Protein AF-A0A4V3RYM3-F1 (afdb_monomer_lite)

Secondary structure (DSSP, 8-state):
---PPPHHHHHHHHHHHHHHTT-EEETTEEEEEEE---GGG-SHHHHHHHEE--TTT-EE-TTSSS--SEE--HHHHHHH-S-SS-SEEEETTTTEEEEE-SSBEEEE-SS-----------

Structure (mmCIF, N/CA/C/O backbone):
data_AF-A0A4V3RYM3-F1
#
_entry.id   AF-A0A4V3RYM3-F1
#
loop_
_atom_site.group_PDB
_atom_site.id
_atom_site.type_symbol
_atom_site.label_atom_id
_atom_site.label_alt_id
_atom_site.label_comp_id
_atom_site.label_asym_id
_atom_site.label_entity_id
_atom_site.label_seq_id
_atom_site.pdbx_PDB_ins_code
_atom_site.Cartn_x
_atom_site.Cartn_y
_atom_site.Cartn_z
_atom_site.occupancy
_atom_site.B_iso_or_equiv
_atom_site.auth_seq_id
_atom_site.auth_comp_id
_atom_site.auth_asym_id
_atom_site.auth_atom_id
_atom_site.pdbx_PDB_model_num
ATOM 1 N N . MET A 1 1 ? -1.074 -32.401 29.506 1.00 42.31 1 MET A N 1
ATOM 2 C CA . MET A 1 1 ? -0.302 -32.459 28.247 1.00 42.31 1 MET A CA 1
ATOM 3 C C . MET A 1 1 ? -0.745 -31.264 27.422 1.00 42.31 1 MET A C 1
ATOM 5 O O . MET A 1 1 ? -1.947 -31.104 27.280 1.00 42.31 1 MET A O 1
ATOM 9 N N . LYS A 1 2 ? 0.157 -30.361 27.016 1.00 50.16 2 LYS A N 1
ATOM 10 C CA . LYS 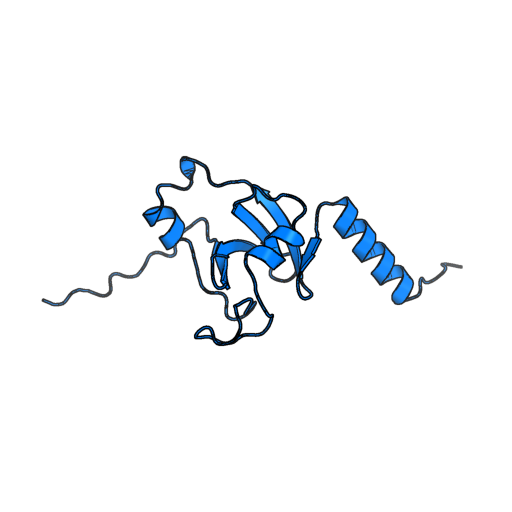A 1 2 ? -0.218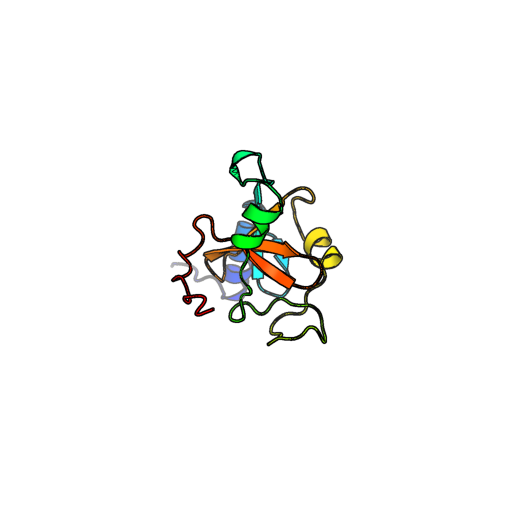 -29.252 26.124 1.00 50.16 2 LYS A CA 1
ATOM 11 C C . LYS A 1 2 ? -0.173 -29.802 24.702 1.00 50.16 2 LYS A C 1
ATOM 13 O O . LYS A 1 2 ? 0.894 -30.224 24.270 1.00 50.16 2 LYS A O 1
ATOM 18 N N . GLU A 1 3 ? -1.320 -29.876 24.041 1.00 58.84 3 GLU A N 1
ATOM 19 C CA . GLU A 1 3 ? -1.403 -30.212 22.620 1.00 58.84 3 GLU A CA 1
ATOM 20 C C . GLU A 1 3 ? -0.661 -29.128 21.832 1.00 58.84 3 GLU A C 1
ATOM 22 O O . GLU A 1 3 ? -1.051 -27.962 21.837 1.00 58.84 3 GLU A O 1
ATOM 27 N N . THR A 1 4 ? 0.466 -29.490 21.226 1.00 66.31 4 THR A N 1
ATOM 28 C CA . THR A 1 4 ? 1.170 -28.634 20.270 1.00 66.31 4 THR A CA 1
ATOM 29 C C . THR A 1 4 ? 0.414 -28.671 18.950 1.00 66.31 4 THR A C 1
ATOM 31 O O . THR A 1 4 ? 0.251 -29.743 18.364 1.00 66.31 4 THR A O 1
ATOM 34 N N . LEU A 1 5 ? -0.061 -27.509 18.502 1.00 70.75 5 LEU A N 1
ATOM 35 C CA . LEU A 1 5 ? -0.654 -27.339 17.180 1.00 70.75 5 LEU A CA 1
ATOM 36 C C . LEU A 1 5 ? 0.402 -27.613 16.105 1.00 70.75 5 LEU A C 1
ATOM 38 O O . LEU A 1 5 ? 1.587 -27.341 16.286 1.00 70.75 5 LEU A O 1
ATOM 42 N N . THR A 1 6 ? -0.032 -28.167 14.979 1.00 83.81 6 THR A N 1
ATOM 43 C CA . THR A 1 6 ? 0.834 -28.305 13.803 1.00 83.81 6 THR A CA 1
ATOM 44 C C . THR A 1 6 ? 1.016 -26.946 13.118 1.00 83.81 6 THR A C 1
ATOM 46 O O . THR A 1 6 ? 0.085 -26.139 13.103 1.00 83.81 6 THR A O 1
ATOM 49 N N . GLU A 1 7 ? 2.165 -26.704 12.477 1.00 84.00 7 GLU A N 1
ATOM 50 C CA . GLU A 1 7 ? 2.464 -25.440 11.764 1.00 84.00 7 GLU A CA 1
ATOM 51 C C . GLU A 1 7 ? 1.369 -25.053 10.749 1.00 84.00 7 GLU A C 1
ATOM 53 O O . GLU A 1 7 ? 1.085 -23.878 10.514 1.00 84.00 7 GLU A O 1
ATOM 58 N N . THR A 1 8 ? 0.697 -26.049 10.162 1.00 87.12 8 THR A N 1
ATOM 59 C CA . THR A 1 8 ? -0.424 -25.827 9.236 1.00 87.12 8 THR A CA 1
ATOM 60 C C . THR A 1 8 ? -1.657 -25.271 9.949 1.00 87.12 8 THR A C 1
ATOM 62 O O . THR A 1 8 ? -2.313 -24.367 9.430 1.00 87.12 8 THR A O 1
ATOM 65 N N . GLN A 1 9 ? -1.975 -25.779 11.143 1.00 90.69 9 GLN A N 1
ATOM 66 C CA . GLN A 1 9 ? -3.097 -25.282 11.941 1.00 90.69 9 GLN A CA 1
ATOM 67 C C . GLN A 1 9 ? -2.826 -23.865 12.446 1.00 90.69 9 GLN A C 1
ATOM 69 O O . GLN A 1 9 ? -3.713 -23.020 12.372 1.00 90.69 9 GLN A O 1
ATOM 74 N N . GLU A 1 10 ? -1.601 -23.578 12.889 1.00 91.50 10 GLU A N 1
ATOM 75 C CA . GLU A 1 10 ? -1.207 -22.231 13.317 1.00 91.50 10 GLU A CA 1
ATOM 76 C C . GLU A 1 10 ? -1.291 -21.226 12.165 1.00 91.50 10 GLU A C 1
ATOM 78 O O . GLU A 1 10 ? -1.845 -20.138 12.334 1.00 91.50 10 GLU A O 1
ATOM 83 N N . LYS A 1 11 ? -0.832 -21.610 10.964 1.00 89.25 11 LYS A N 1
ATOM 84 C CA . LYS A 1 11 ? -0.971 -20.778 9.766 1.00 89.25 11 LYS A CA 1
ATOM 85 C C . LYS A 1 11 ? -2.440 -20.501 9.450 1.00 89.25 11 LYS A C 1
ATOM 87 O O . LYS A 1 11 ? -2.805 -19.349 9.264 1.00 89.25 11 LYS A O 1
ATOM 92 N N . LEU A 1 12 ? -3.299 -21.521 9.437 1.00 92.31 12 LEU A N 1
ATOM 93 C CA . LEU A 1 12 ? -4.732 -21.336 9.172 1.00 92.31 12 LEU A CA 1
ATOM 94 C C . LEU A 1 12 ? -5.408 -20.433 10.209 1.00 92.31 12 LEU A C 1
ATOM 96 O O . LEU A 1 12 ? -6.197 -19.566 9.835 1.00 92.31 12 LEU A O 1
ATOM 100 N N . LEU A 1 13 ? -5.084 -20.605 11.493 1.00 94.81 13 LEU A N 1
ATOM 101 C CA . LEU A 1 13 ? -5.591 -19.752 12.567 1.00 94.81 13 LEU A CA 1
ATOM 102 C C . LEU A 1 13 ? -5.145 -18.299 12.384 1.00 94.81 13 LEU A C 1
ATOM 104 O O . LEU A 1 13 ? -5.970 -17.396 12.511 1.00 94.81 13 LEU A O 1
ATOM 108 N N . ARG A 1 14 ? -3.877 -18.069 12.024 1.00 93.38 14 ARG A N 1
ATOM 109 C CA . ARG A 1 14 ? -3.355 -16.730 11.722 1.00 93.38 14 ARG A CA 1
ATOM 110 C C . ARG A 1 14 ? -4.084 -16.096 10.541 1.00 93.38 14 ARG A C 1
ATOM 112 O O . ARG A 1 14 ? -4.546 -14.968 10.658 1.00 93.38 14 ARG A O 1
ATOM 119 N N . GLU A 1 15 ? -4.226 -16.813 9.431 1.00 93.69 15 GLU A N 1
ATOM 120 C CA . GLU A 1 15 ? -4.920 -16.313 8.237 1.00 93.69 15 GLU A CA 1
ATOM 121 C C . GLU A 1 15 ? -6.398 -15.998 8.521 1.00 93.69 15 GLU A C 1
ATOM 123 O O . GLU A 1 15 ? -6.922 -14.986 8.054 1.00 93.69 15 GLU A O 1
ATOM 128 N N . ASN A 1 16 ? -7.077 -16.835 9.314 1.00 95.06 16 ASN A N 1
ATOM 129 C CA . ASN A 1 16 ? -8.446 -16.574 9.763 1.00 95.06 16 ASN A CA 1
ATOM 130 C C . ASN A 1 16 ? -8.518 -15.312 10.627 1.00 95.06 16 ASN A C 1
ATOM 132 O O . ASN A 1 16 ? -9.322 -14.429 10.342 1.00 95.06 16 ASN A O 1
ATOM 136 N N . PHE A 1 17 ? -7.640 -15.199 11.625 1.00 96.44 17 PHE A N 1
ATOM 137 C CA . PHE A 1 17 ? -7.579 -14.033 12.500 1.00 96.44 17 PHE A CA 1
ATOM 138 C C . PHE A 1 17 ? -7.336 -12.742 11.708 1.00 96.44 17 PHE A C 1
ATOM 140 O O . PHE A 1 17 ? -7.994 -11.732 11.948 1.00 96.44 17 PHE A O 1
ATOM 147 N N . LEU A 1 18 ? -6.424 -12.759 10.733 1.00 96.81 18 LEU A N 1
ATOM 148 C CA . LEU A 1 18 ? -6.141 -11.595 9.892 1.00 96.81 18 LEU A CA 1
ATOM 149 C C . LEU A 1 18 ? -7.374 -11.177 9.081 1.00 96.81 18 LEU A C 1
ATOM 151 O O . LEU A 1 18 ? -7.736 -9.998 9.098 1.00 96.81 18 LEU A O 1
ATOM 155 N N . ARG A 1 19 ? -8.075 -12.133 8.459 1.00 94.50 19 ARG A N 1
ATOM 156 C CA . ARG A 1 19 ? -9.330 -11.855 7.741 1.00 94.50 19 ARG A CA 1
ATOM 157 C C . ARG A 1 19 ? -10.408 -11.261 8.645 1.00 94.50 19 ARG A C 1
ATOM 159 O O . ARG A 1 19 ? -11.022 -10.265 8.275 1.00 94.50 19 ARG A O 1
ATOM 166 N N . GLU A 1 20 ? -10.605 -11.820 9.838 1.00 96.06 20 GLU A N 1
ATOM 167 C CA . GLU A 1 20 ? -11.570 -11.306 10.825 1.00 96.06 20 GLU A CA 1
ATOM 168 C C . GLU A 1 20 ? -11.237 -9.879 11.286 1.00 96.06 20 GLU A C 1
ATOM 170 O O . GLU A 1 20 ? -12.130 -9.099 11.604 1.00 96.06 20 GLU A O 1
ATOM 175 N N . ASN A 1 21 ? -9.956 -9.503 11.258 1.00 95.88 21 ASN A N 1
ATOM 176 C CA . ASN A 1 21 ? -9.486 -8.158 11.592 1.00 95.88 21 ASN A CA 1
ATOM 177 C C . ASN A 1 21 ? -9.457 -7.189 10.394 1.00 95.88 21 ASN A C 1
ATOM 179 O O . ASN A 1 21 ? -8.927 -6.075 10.516 1.00 95.88 21 ASN A O 1
ATOM 183 N N . GLY A 1 22 ? -10.039 -7.586 9.259 1.00 96.00 22 GLY A N 1
ATOM 184 C CA . GLY A 1 22 ? -10.205 -6.758 8.065 1.00 96.00 22 GLY A CA 1
ATOM 185 C C . GLY A 1 22 ? -9.003 -6.739 7.122 1.00 96.00 22 GLY A C 1
ATOM 186 O O . GLY A 1 22 ? -8.980 -5.906 6.215 1.00 96.00 22 GLY A O 1
ATOM 187 N N . TYR A 1 23 ? -8.019 -7.622 7.321 1.00 98.00 23 TYR A N 1
ATOM 188 C CA . TYR A 1 23 ? -6.919 -7.781 6.374 1.00 98.00 23 TYR A CA 1
ATOM 189 C C . TYR A 1 23 ? -7.340 -8.634 5.175 1.00 98.00 23 TYR A C 1
ATOM 191 O O . TYR A 1 23 ? -8.086 -9.606 5.311 1.00 98.00 23 TYR A O 1
ATOM 199 N N . PHE A 1 24 ? -6.790 -8.317 4.011 1.00 97.75 24 PHE A N 1
ATOM 200 C CA . PHE A 1 24 ? -6.868 -9.136 2.810 1.00 97.75 24 PHE A CA 1
ATOM 201 C C . PHE A 1 24 ? -5.468 -9.484 2.310 1.00 97.75 24 PHE A C 1
ATOM 203 O O . PHE A 1 24 ? -4.519 -8.723 2.494 1.00 97.75 24 PHE A O 1
ATOM 210 N N . LEU A 1 25 ? -5.348 -10.652 1.681 1.00 96.81 25 LEU A N 1
ATOM 211 C CA . LEU A 1 25 ? -4.099 -11.122 1.097 1.00 96.81 25 LEU A CA 1
ATOM 212 C C . LEU A 1 25 ? -4.019 -10.668 -0.362 1.00 96.81 25 LEU A C 1
ATOM 214 O O . LEU A 1 25 ? -4.902 -10.982 -1.160 1.00 96.81 25 LEU A O 1
ATOM 218 N N . TYR A 1 26 ? -2.938 -9.987 -0.722 1.00 97.50 26 TYR A N 1
ATOM 219 C CA . TYR A 1 26 ? -2.625 -9.635 -2.099 1.00 97.50 26 TYR A CA 1
ATOM 220 C C . TYR A 1 26 ? -1.150 -9.926 -2.371 1.00 97.50 26 TYR A C 1
ATOM 222 O O . TYR A 1 26 ? -0.270 -9.404 -1.694 1.00 97.50 26 TYR A O 1
ATOM 230 N N . GLN A 1 27 ? -0.882 -10.812 -3.333 1.00 95.19 27 GLN A N 1
ATOM 231 C CA . GLN A 1 27 ? 0.469 -11.198 -3.768 1.00 95.19 27 GLN A CA 1
ATOM 232 C C . GLN A 1 27 ? 1.436 -11.615 -2.648 1.00 95.19 27 GLN A C 1
ATOM 234 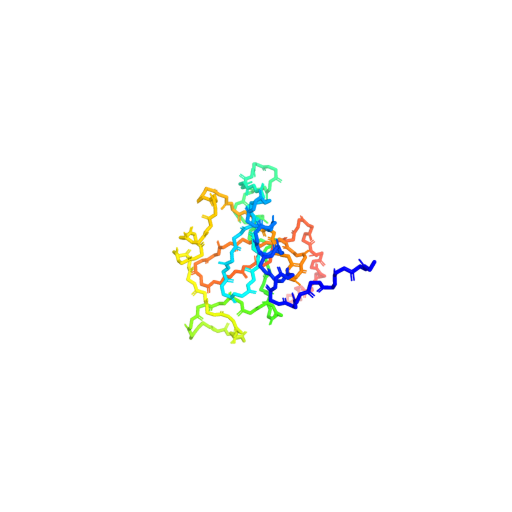O O . GLN A 1 27 ? 2.645 -11.429 -2.766 1.00 95.19 27 GLN A O 1
ATOM 239 N N . GLY A 1 28 ? 0.911 -12.210 -1.574 1.00 94.31 28 GLY A N 1
ATOM 240 C CA . GLY A 1 28 ? 1.707 -12.674 -0.433 1.00 94.31 28 GLY A CA 1
ATOM 241 C C . GLY A 1 28 ? 1.841 -11.672 0.716 1.00 94.31 28 GLY A C 1
ATOM 242 O O . GLY A 1 28 ? 2.457 -12.024 1.717 1.00 94.31 28 GLY A O 1
ATOM 243 N N . CYS A 1 29 ? 1.243 -10.481 0.608 1.00 96.50 29 CYS A N 1
ATOM 244 C CA . CYS A 1 29 ? 1.216 -9.472 1.669 1.00 96.50 29 CYS A CA 1
ATOM 245 C C . CYS A 1 29 ? -0.209 -9.226 2.180 1.00 96.50 29 CYS A C 1
ATOM 247 O O . CYS A 1 29 ? -1.178 -9.293 1.420 1.00 96.50 29 CYS A O 1
ATOM 249 N N . HIS A 1 30 ? -0.329 -8.933 3.471 1.00 98.00 30 HIS A N 1
ATOM 250 C CA . HIS A 1 30 ? -1.575 -8.627 4.153 1.00 98.00 30 HIS A CA 1
ATOM 251 C C . HIS A 1 30 ? -1.774 -7.121 4.242 1.00 98.00 30 HIS A C 1
ATOM 253 O O . HIS A 1 30 ? -1.054 -6.418 4.953 1.00 98.00 30 HIS A O 1
ATOM 259 N N . PHE A 1 31 ? -2.820 -6.644 3.579 1.00 98.31 31 PHE A N 1
ATOM 260 C CA . PHE A 1 31 ? -3.204 -5.242 3.586 1.00 98.31 31 PHE A CA 1
ATOM 261 C C . PHE A 1 31 ? -4.494 -5.034 4.358 1.00 98.31 31 PHE A C 1
ATOM 263 O O . PHE A 1 31 ? -5.384 -5.880 4.330 1.00 98.31 31 PHE A O 1
ATOM 270 N N . LYS A 1 32 ? -4.617 -3.888 5.020 1.00 98.19 32 LYS A N 1
ATOM 271 C CA . LYS A 1 32 ? -5.848 -3.453 5.677 1.00 98.19 32 LYS A CA 1
ATOM 272 C C . LYS A 1 32 ? -6.204 -2.039 5.219 1.00 98.19 32 LYS A C 1
ATOM 274 O O . LYS A 1 32 ? -5.340 -1.165 5.315 1.00 98.19 32 LYS A O 1
ATOM 279 N N . PRO A 1 33 ? -7.436 -1.784 4.743 1.00 98.06 33 PRO A N 1
ATOM 280 C CA . PRO A 1 33 ? -7.869 -0.426 4.442 1.00 98.06 33 PRO A CA 1
ATOM 281 C C . PRO A 1 33 ? -7.868 0.415 5.720 1.00 98.06 33 PRO A C 1
ATOM 283 O O . PRO A 1 33 ? -8.318 -0.035 6.777 1.00 98.06 33 PRO A O 1
ATOM 286 N N . VAL A 1 34 ? -7.334 1.630 5.625 1.00 96.75 34 VAL A N 1
ATOM 287 C CA . VAL A 1 34 ? -7.206 2.548 6.762 1.00 96.75 34 VAL A CA 1
ATOM 288 C C . VAL A 1 34 ? -8.223 3.672 6.644 1.00 96.75 34 VAL A C 1
ATOM 290 O O . VAL A 1 34 ? -9.000 3.893 7.571 1.00 96.75 34 VAL A O 1
ATOM 293 N N . ARG A 1 35 ? -8.197 4.407 5.526 1.00 96.12 35 ARG A N 1
ATOM 294 C CA . ARG A 1 35 ? -9.041 5.589 5.300 1.00 96.12 35 ARG A CA 1
ATOM 295 C C . ARG A 1 35 ? -8.978 6.083 3.855 1.00 96.12 35 ARG A C 1
ATOM 297 O O . ARG A 1 35 ? -8.085 5.715 3.094 1.00 96.12 35 ARG A O 1
ATOM 304 N N . GLN A 1 36 ? -9.886 6.998 3.535 1.00 97.12 36 GLN A N 1
ATOM 305 C CA . GLN A 1 36 ? -9.799 7.870 2.366 1.00 97.12 36 GLN A CA 1
ATOM 306 C C . GLN A 1 36 ? -8.907 9.085 2.639 1.00 97.12 36 GLN A C 1
ATOM 308 O O . GLN A 1 36 ? -8.651 9.466 3.794 1.00 97.12 36 GLN A O 1
ATOM 313 N N . PHE A 1 37 ? -8.462 9.734 1.570 1.00 94.81 37 PHE A N 1
ATOM 314 C CA . PHE A 1 37 ? -7.878 11.056 1.654 1.00 94.81 37 PHE A CA 1
ATOM 315 C C . PHE A 1 37 ? -8.918 12.082 2.103 1.00 94.81 37 PHE A C 1
ATOM 317 O O . PHE A 1 37 ? -10.049 12.128 1.632 1.00 94.81 37 PHE A O 1
ATOM 324 N N . THR A 1 38 ? -8.486 12.977 2.978 1.00 93.12 38 THR A N 1
ATOM 325 C CA . THR A 1 38 ? -9.284 14.084 3.501 1.00 93.12 38 THR A CA 1
ATOM 326 C C . THR A 1 38 ? -8.687 15.418 3.065 1.00 93.12 38 THR A C 1
ATOM 328 O O . THR A 1 38 ? -7.568 15.480 2.551 1.00 93.12 38 THR A O 1
ATOM 331 N N . GLU A 1 39 ? -9.392 16.519 3.323 1.00 90.00 39 GLU A N 1
ATOM 332 C CA . GLU A 1 39 ? -8.870 17.873 3.081 1.00 90.00 39 GLU A CA 1
ATOM 333 C C . GLU A 1 39 ? -7.573 18.157 3.863 1.00 90.00 39 GLU A C 1
ATOM 335 O O . GLU A 1 39 ? -6.723 18.920 3.409 1.00 90.00 39 GLU A O 1
ATOM 340 N N . LYS A 1 40 ? -7.369 17.491 5.010 1.00 88.50 40 LYS A N 1
ATOM 341 C CA . LYS A 1 40 ? -6.153 17.623 5.832 1.00 88.50 40 LYS A CA 1
ATOM 342 C C . LYS A 1 40 ? -4.913 17.013 5.174 1.00 88.50 40 LYS A C 1
ATOM 344 O O . LYS A 1 40 ? -3.791 17.367 5.535 1.00 88.50 40 LYS A O 1
ATOM 349 N N . ASP A 1 41 ? -5.101 16.103 4.222 1.00 89.06 41 ASP A N 1
ATOM 350 C CA . ASP A 1 41 ? -4.005 15.508 3.453 1.00 89.06 41 ASP A CA 1
ATOM 351 C C . ASP A 1 41 ? -3.497 16.438 2.345 1.00 89.06 41 ASP A C 1
ATOM 353 O O . ASP A 1 41 ? -2.457 16.164 1.743 1.00 89.06 41 ASP A O 1
ATOM 357 N N . GLY A 1 42 ? -4.199 17.553 2.118 1.00 89.94 42 GLY A N 1
ATOM 358 C CA . GLY A 1 42 ? -3.826 18.576 1.160 1.00 89.94 42 GLY A CA 1
ATOM 359 C C . GLY A 1 42 ? -4.435 18.384 -0.222 1.00 89.94 42 GLY A C 1
ATOM 360 O O . GLY A 1 42 ? -5.264 17.502 -0.465 1.00 89.94 42 GLY A O 1
ATOM 361 N N . ASP A 1 43 ? -4.009 19.230 -1.152 1.00 91.75 43 ASP A N 1
ATOM 362 C CA . ASP A 1 43 ? -4.356 19.075 -2.562 1.00 91.75 43 ASP A CA 1
ATOM 363 C C . ASP A 1 43 ? -3.614 17.887 -3.211 1.00 91.75 43 ASP A C 1
ATOM 365 O O . ASP A 1 43 ? -2.782 17.206 -2.603 1.00 91.75 43 ASP A O 1
ATOM 369 N N . PHE A 1 44 ? -3.910 17.627 -4.484 1.00 89.06 44 PHE A N 1
ATOM 370 C CA . PHE A 1 44 ? -3.272 16.555 -5.250 1.00 89.06 44 PHE A CA 1
ATOM 371 C C . PHE A 1 44 ? -1.731 16.655 -5.273 1.00 89.06 44 PHE A C 1
ATOM 373 O O . PHE A 1 44 ? -1.033 15.644 -5.148 1.00 89.06 44 PHE A O 1
ATOM 380 N N . PHE A 1 45 ? -1.169 17.864 -5.373 1.00 89.00 45 PHE A N 1
ATOM 381 C CA . PHE A 1 45 ? 0.283 18.069 -5.389 1.00 89.00 45 PHE A CA 1
ATOM 382 C C . PHE A 1 45 ? 0.918 17.810 -4.021 1.00 89.00 45 PHE A C 1
ATOM 384 O O . PHE A 1 45 ? 2.044 17.321 -3.936 1.00 89.00 45 PHE A O 1
ATOM 391 N N . GLN A 1 46 ? 0.221 18.136 -2.938 1.00 90.44 46 GLN A N 1
ATOM 392 C CA . GLN A 1 46 ? 0.680 17.860 -1.581 1.00 90.44 46 GLN A CA 1
ATOM 393 C C . GLN A 1 46 ? 0.647 16.358 -1.278 1.00 90.44 46 GLN A C 1
ATOM 395 O O . GLN A 1 46 ? 1.627 15.834 -0.744 1.00 90.44 46 GLN A O 1
ATOM 400 N N . LYS A 1 47 ? -0.407 15.652 -1.707 1.00 91.31 47 LYS A N 1
ATOM 401 C CA . LYS A 1 47 ? -0.521 14.189 -1.585 1.00 91.31 47 LYS A CA 1
ATOM 402 C C . LYS A 1 47 ? 0.586 13.469 -2.350 1.00 91.31 47 LYS A C 1
ATOM 404 O O . LYS A 1 47 ? 1.323 12.682 -1.768 1.00 91.31 47 LYS A O 1
ATOM 409 N N . THR A 1 48 ? 0.786 13.805 -3.622 1.00 90.56 48 THR A N 1
ATOM 410 C CA . THR A 1 48 ? 1.833 13.186 -4.460 1.00 90.56 48 THR A CA 1
ATOM 411 C C . THR A 1 48 ? 3.252 13.412 -3.932 1.00 90.56 48 THR A C 1
ATOM 413 O O . THR A 1 48 ? 4.120 12.566 -4.119 1.00 90.56 48 THR A O 1
ATOM 416 N N . ARG A 1 49 ? 3.520 14.507 -3.205 1.00 91.44 49 ARG A N 1
ATOM 417 C CA . ARG A 1 49 ? 4.832 14.740 -2.562 1.00 91.44 49 ARG A CA 1
ATOM 418 C C . ARG A 1 49 ? 5.133 13.793 -1.398 1.00 91.44 49 ARG A C 1
ATOM 420 O O . ARG A 1 49 ? 6.316 13.616 -1.076 1.00 91.44 49 ARG A O 1
ATOM 427 N N . ARG A 1 50 ? 4.090 13.233 -0.782 1.00 92.44 50 ARG A N 1
ATOM 428 C CA . ARG A 1 50 ? 4.159 12.236 0.296 1.00 92.44 50 ARG A CA 1
ATOM 429 C C . ARG A 1 50 ? 4.337 10.812 -0.226 1.00 92.44 50 ARG A C 1
ATOM 431 O O . ARG A 1 50 ? 4.711 9.945 0.554 1.00 92.44 50 ARG A O 1
ATOM 438 N N . LEU A 1 51 ? 4.119 10.593 -1.523 1.00 94.06 51 LEU A N 1
ATOM 439 C CA . LEU A 1 51 ? 4.310 9.294 -2.152 1.00 94.06 51 LEU A CA 1
ATOM 440 C C . LEU A 1 51 ? 5.797 9.009 -2.390 1.00 94.06 51 LEU A C 1
ATOM 442 O O . LEU A 1 51 ? 6.587 9.887 -2.779 1.00 94.06 51 LEU A O 1
ATOM 446 N N . ARG A 1 52 ? 6.181 7.763 -2.123 1.00 92.81 52 ARG A N 1
ATOM 447 C CA . ARG A 1 52 ? 7.522 7.223 -2.334 1.00 92.81 52 ARG A CA 1
ATOM 448 C C . ARG A 1 52 ? 7.417 5.860 -3.002 1.00 92.81 52 ARG A C 1
ATOM 450 O O . ARG A 1 52 ? 6.567 5.048 -2.651 1.00 92.81 52 ARG A O 1
ATOM 457 N N . ARG A 1 53 ? 8.307 5.605 -3.958 1.00 90.56 53 ARG A N 1
ATOM 458 C CA . ARG A 1 53 ? 8.512 4.249 -4.458 1.00 90.56 53 ARG A CA 1
ATOM 459 C C . ARG A 1 53 ? 9.145 3.418 -3.348 1.00 90.56 53 ARG A C 1
ATOM 461 O O . ARG A 1 53 ? 10.092 3.876 -2.711 1.00 90.56 53 ARG A O 1
ATOM 468 N N . ASP A 1 54 ? 8.643 2.205 -3.168 1.00 91.06 54 ASP A N 1
ATOM 469 C CA . ASP A 1 54 ? 9.194 1.239 -2.227 1.00 91.06 54 ASP A CA 1
ATOM 470 C C . ASP A 1 54 ? 9.764 0.038 -2.994 1.00 91.06 54 ASP A C 1
ATOM 472 O O . ASP A 1 54 ? 9.036 -0.878 -3.374 1.00 91.06 54 ASP A O 1
ATOM 476 N N . ASP A 1 55 ? 11.078 0.045 -3.233 1.00 88.75 55 ASP A N 1
ATOM 477 C CA . ASP A 1 55 ? 11.792 -1.068 -3.879 1.00 88.75 55 ASP A CA 1
ATOM 478 C C . ASP A 1 55 ? 11.951 -2.290 -2.949 1.00 88.75 55 ASP A C 1
ATOM 480 O O . ASP A 1 55 ? 12.308 -3.388 -3.397 1.00 88.75 55 ASP A O 1
ATOM 484 N N . GLU A 1 56 ? 11.740 -2.119 -1.639 1.00 89.50 56 GLU A N 1
ATOM 485 C CA . GLU A 1 56 ? 11.762 -3.226 -0.690 1.00 89.50 56 GLU A CA 1
ATOM 486 C C . GLU A 1 56 ? 10.504 -4.069 -0.852 1.00 89.50 56 GLU A C 1
ATOM 488 O O . GLU A 1 56 ? 10.623 -5.286 -1.014 1.00 89.50 56 GLU A O 1
ATOM 493 N N . LEU A 1 57 ? 9.342 -3.418 -0.908 1.00 92.31 57 LEU A N 1
ATOM 494 C CA . LEU A 1 57 ? 8.093 -4.081 -1.248 1.00 92.31 57 LEU A CA 1
ATOM 495 C C . LEU A 1 57 ? 8.065 -4.483 -2.728 1.00 92.31 57 LEU A C 1
ATOM 497 O O . LEU A 1 57 ? 7.729 -5.614 -3.043 1.00 92.31 57 LEU A O 1
ATOM 501 N N . GLY A 1 58 ? 8.432 -3.592 -3.650 1.00 91.31 58 GLY A N 1
ATOM 502 C CA . GLY A 1 58 ? 8.537 -3.891 -5.081 1.00 91.31 58 GLY A CA 1
ATOM 503 C C . GLY A 1 58 ? 7.230 -4.376 -5.730 1.00 91.31 58 GLY A C 1
ATOM 504 O O . GLY A 1 58 ? 7.278 -5.218 -6.630 1.00 91.31 58 GLY A O 1
ATOM 505 N N . MET A 1 59 ? 6.071 -3.893 -5.258 1.00 93.56 59 MET A N 1
ATOM 506 C CA . MET A 1 59 ? 4.749 -4.157 -5.848 1.00 93.56 59 MET A CA 1
ATOM 507 C C . MET A 1 59 ? 4.499 -3.204 -7.021 1.00 93.56 59 MET A C 1
ATOM 509 O O . MET A 1 59 ? 4.008 -2.092 -6.828 1.00 93.56 59 MET A O 1
ATOM 513 N N . MET A 1 60 ? 4.826 -3.639 -8.235 1.00 94.19 60 MET A N 1
ATOM 514 C CA . MET A 1 60 ? 4.675 -2.837 -9.457 1.00 94.19 60 MET A CA 1
ATOM 515 C C . MET A 1 60 ? 4.218 -3.689 -10.642 1.00 94.19 60 MET A C 1
ATOM 517 O O . MET A 1 60 ? 4.312 -4.918 -10.606 1.00 94.19 60 MET A O 1
ATOM 521 N N . GLU A 1 61 ? 3.629 -3.049 -11.647 1.00 92.06 61 GLU A N 1
ATOM 522 C CA . GLU A 1 61 ? 3.175 -3.690 -12.880 1.00 92.06 61 GLU A CA 1
ATOM 523 C C . GLU A 1 61 ? 4.360 -4.343 -13.609 1.00 92.06 61 GLU A C 1
ATOM 525 O O . GLU A 1 61 ? 5.515 -3.942 -13.440 1.00 92.06 61 GLU A O 1
ATOM 530 N N . ALA A 1 62 ? 4.091 -5.400 -14.380 1.00 80.62 62 ALA A N 1
ATOM 531 C CA . ALA A 1 62 ? 5.119 -6.021 -15.211 1.00 80.62 62 ALA A CA 1
ATOM 532 C C . ALA A 1 62 ? 5.654 -5.006 -16.234 1.00 80.62 62 ALA A C 1
ATOM 534 O O . ALA A 1 62 ? 4.897 -4.194 -16.756 1.00 80.62 62 ALA A O 1
ATOM 535 N N . ASP A 1 63 ? 6.964 -5.036 -16.483 1.00 77.62 63 ASP A N 1
ATOM 536 C CA . ASP A 1 63 ? 7.665 -4.128 -17.404 1.00 77.62 63 ASP A CA 1
ATOM 537 C C . ASP A 1 63 ? 7.633 -2.631 -17.020 1.00 77.62 63 ASP A C 1
ATOM 539 O O . ASP A 1 63 ? 8.089 -1.778 -17.785 1.00 77.62 63 ASP A O 1
ATOM 543 N N . TYR A 1 64 ? 7.161 -2.296 -15.814 1.00 74.12 64 TYR A N 1
ATOM 544 C CA . TYR A 1 64 ? 7.290 -0.955 -15.249 1.00 74.12 64 TYR A CA 1
ATOM 545 C C . TYR A 1 64 ? 8.721 -0.730 -14.738 1.00 74.12 64 TYR A C 1
ATOM 547 O O . TYR A 1 64 ? 9.303 -1.599 -14.089 1.00 74.12 64 TYR A O 1
ATOM 555 N N . ASP A 1 65 ? 9.305 0.434 -15.042 1.00 67.56 65 ASP A N 1
ATOM 556 C CA . ASP A 1 65 ? 10.692 0.778 -14.700 1.00 67.56 65 ASP A CA 1
ATOM 557 C C . ASP A 1 65 ? 10.946 0.646 -13.185 1.00 67.56 65 ASP A C 1
ATOM 559 O O . ASP A 1 65 ? 10.516 1.501 -12.406 1.00 67.56 65 ASP A O 1
ATOM 563 N N . GLY A 1 66 ? 11.625 -0.425 -12.754 1.00 68.19 66 GLY A N 1
ATOM 564 C CA . GLY A 1 66 ? 11.898 -0.704 -11.342 1.00 68.19 66 GLY A CA 1
ATOM 565 C C . GLY A 1 66 ? 12.283 -2.157 -11.032 1.00 68.19 66 GLY A C 1
ATOM 566 O O . GLY A 1 66 ? 12.432 -3.000 -11.916 1.00 68.19 66 GLY A O 1
ATOM 567 N N . LYS A 1 67 ? 12.488 -2.455 -9.741 1.00 79.38 67 LYS A N 1
ATOM 568 C CA . LYS A 1 67 ? 12.764 -3.815 -9.245 1.00 79.38 67 LYS A CA 1
ATOM 569 C C . LYS A 1 67 ? 11.461 -4.487 -8.817 1.00 79.38 67 LYS A C 1
ATOM 571 O O . LYS A 1 67 ? 11.113 -4.474 -7.637 1.00 79.38 67 LYS A O 1
ATOM 576 N N . GLN A 1 68 ? 10.754 -5.081 -9.773 1.00 87.06 68 GLN A N 1
ATOM 577 C CA . GLN A 1 68 ? 9.538 -5.833 -9.477 1.00 87.06 68 GLN A CA 1
ATOM 578 C C . GLN A 1 68 ? 9.860 -7.071 -8.625 1.00 87.06 68 GLN A C 1
ATOM 580 O O . GLN A 1 68 ? 10.656 -7.925 -9.016 1.00 87.06 68 GLN A O 1
ATOM 585 N N . LYS A 1 69 ? 9.214 -7.168 -7.460 1.00 90.38 69 LYS A N 1
ATOM 586 C CA . LYS A 1 69 ? 9.225 -8.357 -6.591 1.00 90.38 69 LYS A CA 1
ATOM 587 C C . LYS A 1 69 ? 7.861 -9.028 -6.536 1.00 90.38 69 LYS A C 1
ATOM 589 O O . LYS A 1 69 ? 7.790 -10.252 -6.478 1.00 90.38 69 LYS A O 1
ATOM 594 N N . HIS A 1 70 ? 6.796 -8.230 -6.593 1.00 91.56 70 HIS A N 1
ATOM 595 C CA . HIS A 1 70 ? 5.421 -8.711 -6.613 1.00 91.56 70 HIS A CA 1
ATOM 596 C C . HIS A 1 70 ? 4.671 -8.082 -7.795 1.00 91.56 70 HIS A C 1
ATOM 598 O O . HIS A 1 70 ? 4.770 -6.868 -7.999 1.00 91.56 70 HIS A O 1
ATOM 604 N N . PRO A 1 71 ? 3.908 -8.874 -8.567 1.00 93.38 71 PRO A N 1
ATOM 605 C CA . PRO A 1 71 ? 3.145 -8.346 -9.686 1.00 93.38 71 PRO A CA 1
ATOM 606 C C . PRO A 1 71 ? 1.972 -7.495 -9.201 1.00 93.38 71 PRO A C 1
ATOM 608 O O . PRO A 1 71 ? 1.153 -7.941 -8.398 1.00 93.38 71 PRO A O 1
ATOM 611 N N . TYR A 1 72 ? 1.850 -6.276 -9.711 1.00 95.31 72 TYR A N 1
ATOM 612 C CA . TYR A 1 72 ? 0.787 -5.354 -9.328 1.00 95.31 72 TYR A CA 1
ATOM 613 C C . TYR A 1 72 ? -0.189 -5.077 -10.477 1.00 95.31 72 TYR A C 1
ATOM 615 O O . TYR A 1 72 ? 0.200 -4.979 -11.636 1.00 95.31 72 TYR A O 1
ATOM 623 N N . SER A 1 73 ? -1.464 -4.935 -10.122 1.00 95.88 73 SER A N 1
ATOM 624 C CA . SER A 1 73 ? -2.527 -4.397 -10.962 1.00 95.88 73 SER A CA 1
ATOM 625 C C . SER A 1 73 ? -3.434 -3.572 -10.060 1.00 95.88 73 SER A C 1
ATOM 627 O O . SER A 1 73 ? -3.849 -4.057 -9.005 1.00 95.88 73 SER A O 1
ATOM 629 N N . TYR A 1 74 ? -3.759 -2.349 -10.474 1.00 96.06 74 TYR A N 1
ATOM 630 C CA . TYR A 1 74 ? -4.672 -1.483 -9.729 1.00 96.06 74 TYR A CA 1
ATOM 631 C C . TYR A 1 74 ? -6.038 -2.153 -9.518 1.00 96.06 74 TYR A C 1
ATOM 633 O O . TYR A 1 74 ? -6.522 -2.261 -8.390 1.00 96.06 74 TYR A O 1
ATOM 641 N N . GLU A 1 75 ? -6.617 -2.697 -10.591 1.00 96.50 75 GLU A N 1
ATOM 642 C CA . GLU A 1 75 ? -7.888 -3.423 -10.535 1.00 96.50 75 GLU A CA 1
ATOM 643 C C . GLU A 1 75 ? -7.780 -4.692 -9.686 1.00 96.50 75 GLU A C 1
ATOM 645 O O . GLU A 1 75 ? -8.664 -4.967 -8.879 1.00 96.50 75 GLU A O 1
ATOM 650 N N . GLY A 1 76 ? -6.680 -5.444 -9.816 1.00 96.81 76 GLY A N 1
ATOM 651 C CA . GLY A 1 76 ? -6.445 -6.654 -9.026 1.00 96.81 76 GLY A CA 1
ATOM 652 C C . GLY A 1 76 ? -6.335 -6.375 -7.525 1.00 96.81 76 GLY A C 1
ATOM 653 O O . GLY A 1 76 ? -6.904 -7.111 -6.715 1.00 96.81 76 GLY A O 1
ATOM 654 N N . PHE A 1 77 ? -5.652 -5.291 -7.152 1.00 97.88 77 PHE A N 1
ATOM 655 C CA . PHE A 1 77 ? -5.512 -4.870 -5.761 1.00 97.88 77 PHE A CA 1
ATOM 656 C C . PHE A 1 77 ? -6.870 -4.510 -5.164 1.00 97.88 77 PHE A C 1
ATOM 658 O O . PHE A 1 77 ? -7.271 -5.061 -4.135 1.00 97.88 77 PHE A O 1
ATOM 665 N N . TYR A 1 78 ? -7.622 -3.642 -5.846 1.00 97.62 78 TYR A N 1
ATOM 666 C CA . TYR A 1 78 ? -8.952 -3.283 -5.382 1.00 97.62 78 TYR A CA 1
ATOM 667 C C . TYR A 1 78 ? -9.902 -4.468 -5.420 1.00 97.62 78 TYR A C 1
ATOM 669 O O . TYR A 1 78 ? -10.697 -4.570 -4.502 1.00 97.62 78 TYR A O 1
ATOM 677 N N . ALA A 1 79 ? -9.809 -5.410 -6.364 1.00 97.25 79 ALA A N 1
ATOM 678 C CA . ALA A 1 79 ? -10.621 -6.629 -6.368 1.00 97.25 79 ALA A CA 1
ATOM 679 C C . ALA A 1 79 ? -10.404 -7.483 -5.105 1.00 97.25 79 ALA A C 1
ATOM 681 O O . ALA A 1 79 ? -11.385 -7.974 -4.541 1.00 97.25 79 ALA A O 1
ATOM 682 N N . ALA A 1 80 ? -9.165 -7.580 -4.616 1.00 96.94 80 ALA A N 1
ATOM 683 C CA . ALA A 1 80 ? -8.830 -8.270 -3.369 1.00 96.94 80 ALA A CA 1
ATOM 684 C C . ALA A 1 80 ? -9.208 -7.476 -2.103 1.00 96.94 80 ALA A C 1
ATOM 686 O O . ALA A 1 80 ? -9.493 -8.081 -1.070 1.00 96.94 80 ALA A O 1
ATOM 687 N N . SER A 1 81 ? -9.235 -6.142 -2.182 1.00 97.19 81 SER A N 1
ATOM 688 C CA . SER A 1 81 ? -9.513 -5.271 -1.036 1.00 97.19 81 SER A CA 1
ATOM 689 C C . SER A 1 81 ? -10.889 -5.506 -0.405 1.00 97.19 81 SER A C 1
ATOM 691 O O . SER A 1 81 ? -11.887 -5.714 -1.101 1.00 97.19 81 SER A O 1
ATOM 693 N N . THR A 1 82 ? -10.957 -5.403 0.922 1.00 95.38 82 THR A N 1
ATOM 694 C CA . THR A 1 82 ? -12.207 -5.406 1.698 1.00 95.38 82 THR A CA 1
ATOM 695 C C . THR A 1 82 ? -12.977 -4.087 1.604 1.00 95.38 82 THR A C 1
ATOM 697 O O . THR A 1 82 ? -14.199 -4.100 1.730 1.00 95.38 82 THR A O 1
ATOM 700 N N . ASP A 1 83 ? -12.293 -2.973 1.330 1.00 96.56 83 ASP A N 1
ATOM 701 C CA . ASP A 1 83 ? -12.884 -1.649 1.108 1.00 96.56 83 ASP A CA 1
ATOM 702 C C . ASP A 1 83 ? -12.402 -1.090 -0.236 1.00 96.56 83 ASP A C 1
ATOM 704 O O . ASP A 1 83 ? -11.198 -0.933 -0.468 1.00 96.56 83 ASP A O 1
ATOM 708 N N . LYS A 1 84 ? -13.346 -0.839 -1.146 1.00 95.50 84 LYS A N 1
ATOM 709 C CA . LYS A 1 84 ? -13.050 -0.369 -2.506 1.00 95.50 84 LYS A CA 1
ATOM 710 C C . LYS A 1 84 ? -12.856 1.141 -2.587 1.00 95.50 84 LYS A C 1
ATOM 712 O O . LYS A 1 84 ? -12.305 1.622 -3.566 1.00 95.50 84 LYS A O 1
ATOM 717 N N . GLU A 1 85 ? -13.293 1.860 -1.564 1.00 96.38 85 GLU A N 1
ATOM 718 C CA . GLU A 1 85 ? -13.297 3.316 -1.543 1.00 96.38 85 GLU A CA 1
ATOM 719 C C . GLU A 1 85 ? -12.064 3.871 -0.820 1.00 96.38 85 GLU A C 1
ATOM 721 O O . GLU A 1 85 ? -11.778 5.059 -0.930 1.00 96.38 85 GLU A O 1
ATOM 726 N N . ALA A 1 86 ? -11.328 3.035 -0.079 1.00 97.38 86 ALA A N 1
ATOM 727 C CA . ALA A 1 86 ? -10.134 3.442 0.652 1.00 97.38 86 ALA A CA 1
ATOM 728 C C . ALA A 1 86 ? -8.985 3.865 -0.280 1.00 97.38 86 ALA A C 1
ATOM 730 O O . ALA A 1 86 ? -8.724 3.236 -1.307 1.00 97.38 86 ALA A O 1
ATOM 731 N N . ASP A 1 87 ? -8.248 4.896 0.138 1.00 96.88 87 ASP A N 1
ATOM 732 C CA . ASP A 1 87 ? -7.070 5.417 -0.570 1.00 96.88 87 ASP A CA 1
ATOM 733 C C . ASP A 1 87 ? -5.752 4.989 0.093 1.00 96.88 87 ASP A C 1
ATOM 735 O O . ASP A 1 87 ? -4.703 4.937 -0.550 1.00 96.88 87 ASP A O 1
ATOM 739 N N . ILE A 1 88 ? -5.789 4.727 1.404 1.00 97.12 88 ILE A N 1
ATOM 740 C CA . ILE A 1 88 ? -4.619 4.394 2.219 1.00 97.12 88 ILE A CA 1
ATOM 741 C C . ILE A 1 88 ? -4.803 3.011 2.833 1.00 97.12 88 ILE A C 1
ATOM 743 O O . ILE A 1 88 ? -5.822 2.723 3.468 1.00 97.12 88 ILE A O 1
ATOM 747 N N . PHE A 1 89 ? -3.777 2.179 2.678 1.00 98.31 89 PHE A N 1
ATOM 748 C CA . PHE A 1 89 ? -3.740 0.792 3.119 1.00 98.31 89 PHE A CA 1
ATOM 749 C C . PHE A 1 89 ? -2.503 0.533 3.963 1.00 98.31 89 PHE A C 1
ATOM 751 O O . PHE A 1 89 ? -1.393 0.867 3.567 1.00 98.31 89 PHE A O 1
ATOM 758 N N . PHE A 1 90 ? -2.680 -0.111 5.108 1.00 97.88 90 PHE A N 1
ATOM 759 C CA . PHE A 1 90 ? -1.575 -0.552 5.945 1.00 97.88 90 PHE A CA 1
ATOM 760 C C . PHE A 1 90 ? -1.121 -1.948 5.516 1.00 97.88 90 PHE A C 1
ATOM 762 O O . P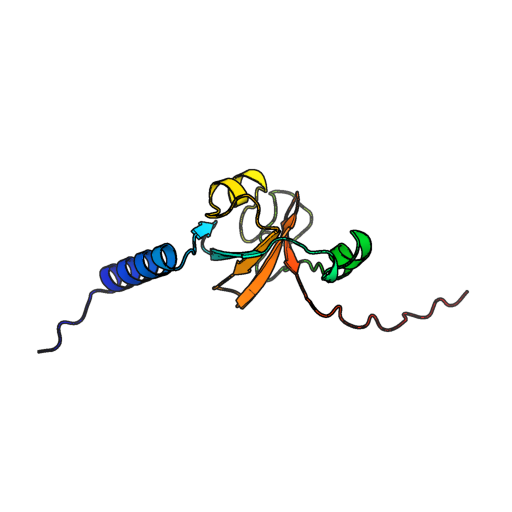HE A 1 90 ? -1.959 -2.841 5.391 1.00 97.88 90 PHE A O 1
ATOM 769 N N . CYS A 1 91 ? 0.181 -2.140 5.315 1.00 97.62 91 CYS A N 1
ATOM 770 C CA . CYS A 1 91 ? 0.794 -3.434 5.016 1.00 97.62 91 CYS A CA 1
ATOM 771 C C . CYS A 1 91 ? 1.401 -4.034 6.286 1.00 97.62 91 CYS A C 1
ATOM 773 O O . CYS A 1 91 ? 2.250 -3.407 6.922 1.00 97.62 91 CYS A O 1
ATOM 775 N N . LEU A 1 92 ? 1.007 -5.255 6.645 1.00 96.81 92 LEU A N 1
ATOM 776 C CA . LEU A 1 92 ? 1.508 -5.919 7.849 1.00 96.81 92 LEU A CA 1
ATOM 777 C C . LEU A 1 92 ? 2.977 -6.344 7.719 1.00 96.81 92 LEU A C 1
ATOM 779 O O . LEU A 1 92 ? 3.709 -6.323 8.703 1.00 96.81 92 LEU A O 1
ATOM 783 N N . GLU A 1 93 ? 3.414 -6.742 6.525 1.00 95.50 93 GLU A N 1
ATOM 784 C CA . GLU A 1 93 ? 4.767 -7.256 6.293 1.00 95.50 93 GLU A CA 1
ATOM 785 C C . GLU A 1 93 ? 5.824 -6.153 6.356 1.00 95.50 93 GLU A C 1
ATOM 787 O O . GLU A 1 93 ? 6.923 -6.397 6.847 1.00 95.50 93 GLU A O 1
ATOM 792 N N . THR A 1 94 ? 5.496 -4.946 5.889 1.00 95.38 94 THR A N 1
ATOM 793 C CA . THR A 1 94 ? 6.424 -3.803 5.899 1.00 95.38 94 THR A CA 1
ATOM 794 C C . THR A 1 94 ? 6.148 -2.817 7.030 1.00 95.38 94 THR A C 1
ATOM 796 O O . THR A 1 94 ? 6.985 -1.962 7.305 1.00 95.38 94 THR A O 1
ATOM 799 N N . MET A 1 95 ? 4.997 -2.935 7.704 1.00 95.75 95 MET A N 1
ATOM 800 C CA . MET A 1 95 ? 4.523 -2.017 8.746 1.00 95.75 95 MET A CA 1
ATOM 801 C C . MET A 1 95 ? 4.390 -0.559 8.265 1.00 95.75 95 MET A C 1
ATOM 803 O O . MET A 1 95 ? 4.530 0.377 9.053 1.00 95.75 95 MET A O 1
ATOM 807 N N . LYS A 1 96 ? 4.113 -0.367 6.969 1.00 96.62 96 LYS A N 1
ATOM 808 C CA . LYS A 1 96 ? 3.984 0.940 6.305 1.00 96.62 96 LYS A CA 1
ATOM 809 C C . LYS A 1 96 ? 2.586 1.155 5.732 1.00 96.62 96 LYS A C 1
ATOM 811 O O . LYS A 1 96 ? 1.834 0.205 5.502 1.00 96.62 96 LYS A O 1
ATOM 816 N N . GLU A 1 97 ? 2.262 2.415 5.466 1.00 96.94 97 GLU A N 1
ATOM 817 C CA . GLU A 1 97 ? 1.062 2.814 4.734 1.00 96.94 97 GLU A CA 1
ATOM 818 C C . GLU A 1 97 ? 1.364 2.984 3.247 1.00 96.94 97 GLU A C 1
ATOM 820 O O . GLU A 1 97 ? 2.424 3.479 2.866 1.00 96.94 97 GLU A O 1
ATOM 825 N N . TYR A 1 98 ? 0.410 2.604 2.406 1.00 97.62 98 TYR A N 1
ATOM 826 C CA . TYR A 1 98 ? 0.527 2.670 0.962 1.00 97.62 98 TYR A CA 1
ATOM 827 C C . TYR A 1 98 ? -0.722 3.235 0.306 1.00 97.62 98 TYR A C 1
ATOM 829 O O . TYR A 1 98 ? -1.839 3.045 0.786 1.00 97.62 98 TYR A O 1
ATOM 837 N N . THR A 1 99 ? -0.516 3.847 -0.853 1.00 97.38 99 THR A N 1
ATOM 838 C CA . THR A 1 99 ? -1.566 4.296 -1.758 1.00 97.38 99 THR A CA 1
ATOM 839 C C . THR A 1 99 ? -1.451 3.544 -3.086 1.00 97.38 99 THR A C 1
ATOM 841 O O . THR A 1 99 ? -0.412 3.634 -3.754 1.00 97.38 99 THR A O 1
ATOM 844 N N . PRO A 1 100 ? -2.497 2.803 -3.496 1.00 97.31 100 PRO A N 1
ATOM 845 C CA . PRO A 1 100 ? -2.576 2.203 -4.820 1.00 97.31 100 PRO A CA 1
ATOM 846 C C . PRO A 1 100 ? -2.556 3.278 -5.904 1.00 9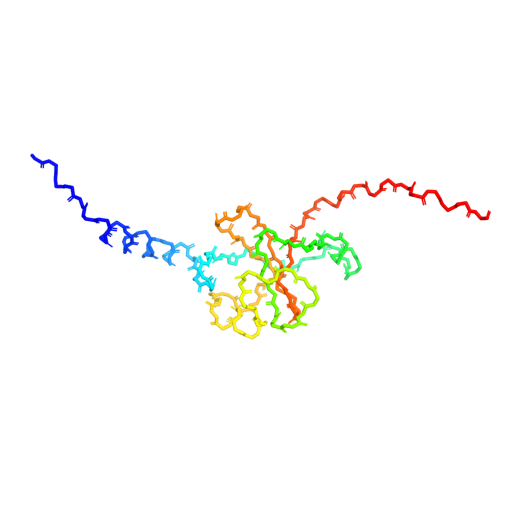7.31 100 PRO A C 1
ATOM 848 O O . PRO A 1 100 ? -3.431 4.139 -5.958 1.00 97.31 100 PRO A O 1
ATOM 851 N N . CYS A 1 101 ? -1.551 3.227 -6.773 1.00 95.00 101 CYS A N 1
ATOM 852 C CA . CYS A 1 101 ? -1.442 4.083 -7.952 1.00 95.00 101 CYS A CA 1
ATOM 853 C C . CYS A 1 101 ? -1.559 3.226 -9.216 1.00 95.00 101 CYS A C 1
ATOM 855 O O . CYS A 1 101 ? -1.505 2.009 -9.144 1.00 95.00 101 CYS A O 1
ATOM 857 N N . THR A 1 102 ? -1.695 3.831 -10.396 1.00 93.25 102 THR A N 1
ATOM 858 C CA . THR A 1 102 ? -1.969 3.086 -11.643 1.00 93.25 102 THR A CA 1
ATOM 859 C C . THR A 1 102 ? -1.000 1.926 -11.909 1.00 93.25 102 THR A C 1
ATOM 861 O O . THR A 1 102 ? -1.451 0.851 -12.291 1.00 93.25 102 THR A O 1
ATOM 864 N N . HIS A 1 103 ? 0.300 2.120 -11.667 1.00 93.31 103 HIS A N 1
ATOM 865 C CA . HIS A 1 103 ? 1.344 1.153 -12.037 1.00 93.31 103 HIS A CA 1
ATOM 866 C C . HIS A 1 103 ? 2.074 0.517 -10.852 1.00 93.31 103 HIS A C 1
ATOM 868 O O . HIS A 1 103 ? 2.802 -0.455 -11.030 1.00 93.31 103 HIS A O 1
ATOM 874 N N . GLU A 1 104 ? 1.933 1.053 -9.642 1.00 94.56 104 GLU A N 1
ATOM 875 C CA . GLU A 1 104 ? 2.640 0.534 -8.473 1.00 94.56 104 GLU A CA 1
ATOM 876 C C . GLU A 1 104 ? 1.915 0.889 -7.175 1.00 94.56 104 GLU A C 1
ATOM 878 O O . GLU A 1 104 ? 1.111 1.825 -7.112 1.00 94.56 104 GLU A O 1
ATOM 883 N N . LEU A 1 105 ? 2.236 0.146 -6.120 1.00 95.69 105 LEU A N 1
ATOM 884 C CA . LEU A 1 105 ? 1.841 0.480 -4.764 1.00 95.69 105 LEU A CA 1
ATOM 885 C C . LEU A 1 105 ? 2.906 1.408 -4.154 1.00 95.69 105 LEU A C 1
ATOM 887 O O . LEU A 1 105 ? 4.036 0.984 -3.916 1.00 95.69 105 LEU A O 1
ATOM 891 N N . GLN A 1 106 ? 2.560 2.674 -3.913 1.00 95.75 106 GLN A N 1
ATOM 892 C CA . GLN A 1 106 ? 3.508 3.673 -3.403 1.00 95.75 106 GLN A CA 1
ATOM 893 C C . GLN A 1 106 ? 3.357 3.852 -1.896 1.00 95.75 106 GLN A C 1
ATOM 895 O O . GLN A 1 106 ? 2.240 3.955 -1.398 1.00 95.75 106 GLN A O 1
ATOM 900 N N . GLU A 1 107 ? 4.472 3.914 -1.171 1.00 96.44 107 GLU A N 1
ATOM 901 C CA . GLU A 1 107 ? 4.486 4.234 0.256 1.00 96.44 107 GLU A CA 1
ATOM 902 C C . GLU A 1 107 ? 3.954 5.658 0.465 1.00 96.44 107 GLU A C 1
ATOM 904 O O . GLU A 1 107 ? 4.370 6.597 -0.220 1.00 96.44 107 GLU A O 1
ATOM 909 N N . TYR A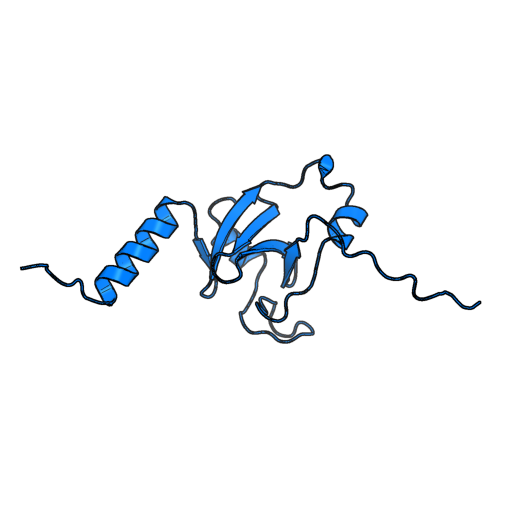 1 108 ? 3.041 5.820 1.420 1.00 95.56 108 TYR A N 1
ATOM 910 C CA . TYR A 1 108 ? 2.479 7.104 1.813 1.00 95.56 108 TYR A CA 1
ATOM 911 C C . TYR A 1 108 ? 3.088 7.568 3.138 1.00 95.56 108 TYR A C 1
ATOM 913 O O . TYR A 1 108 ? 2.811 7.011 4.198 1.00 95.56 108 TYR A O 1
ATOM 921 N N . VAL A 1 109 ? 3.897 8.628 3.092 1.00 92.31 109 VAL A N 1
ATOM 922 C CA . VAL A 1 109 ? 4.574 9.170 4.277 1.00 92.31 109 VAL A CA 1
ATOM 923 C C . VAL A 1 109 ? 3.866 10.441 4.747 1.00 92.31 109 VAL A C 1
ATOM 925 O O . VAL A 1 109 ? 3.891 11.462 4.058 1.00 92.31 109 VAL A O 1
ATOM 928 N N . MET A 1 110 ? 3.246 10.417 5.935 1.00 76.56 110 MET A N 1
ATOM 929 C CA . MET A 1 110 ? 2.508 11.579 6.467 1.00 76.56 110 MET A CA 1
ATOM 930 C C . MET A 1 110 ? 3.368 12.846 6.574 1.00 76.56 110 MET A C 1
ATOM 932 O O . MET A 1 110 ? 2.888 13.944 6.277 1.00 76.56 110 MET A O 1
ATOM 936 N N . GLU A 1 111 ? 4.640 12.701 6.943 1.00 73.81 111 GLU A N 1
ATOM 937 C CA . GLU A 1 111 ? 5.600 13.800 6.970 1.00 73.81 111 GLU A CA 1
ATOM 938 C C . GLU A 1 111 ? 6.563 13.687 5.783 1.00 73.81 111 GLU A C 1
ATOM 940 O O . GLU A 1 111 ? 7.417 12.800 5.761 1.00 73.81 111 GLU A O 1
ATOM 945 N N . PRO A 1 112 ? 6.469 14.571 4.773 1.00 62.16 112 PRO A N 1
ATOM 946 C CA . PRO A 1 112 ? 7.433 14.552 3.690 1.00 62.16 112 PRO A CA 1
ATOM 947 C C . PRO A 1 112 ? 8.812 14.900 4.253 1.00 62.16 112 PRO A C 1
ATOM 949 O O . PRO A 1 112 ? 8.991 15.959 4.860 1.00 62.16 112 PRO A O 1
ATOM 952 N N . GLU A 1 113 ? 9.803 14.041 4.007 1.00 58.84 113 GLU A N 1
ATOM 953 C CA . GLU A 1 113 ? 11.195 14.369 4.308 1.00 58.84 113 GLU A CA 1
ATOM 954 C C . GLU A 1 113 ? 11.537 15.740 3.712 1.00 58.84 113 GLU A C 1
ATOM 956 O O . GLU A 1 113 ? 11.272 16.016 2.532 1.00 58.84 113 GLU A O 1
ATOM 961 N N . LYS A 1 114 ? 12.111 16.622 4.537 1.00 55.59 114 LYS A N 1
ATOM 962 C CA . LYS A 1 114 ? 12.574 17.938 4.096 1.00 55.59 114 LYS A CA 1
ATOM 963 C C . LYS A 1 114 ? 13.624 17.718 3.011 1.00 55.59 114 LYS A C 1
ATOM 965 O O . LYS A 1 114 ? 14.759 17.360 3.316 1.00 55.59 114 LYS A O 1
ATOM 970 N N . LYS A 1 115 ? 13.263 17.934 1.742 1.00 54.91 115 LYS A N 1
ATOM 971 C CA . LYS A 1 115 ? 14.249 17.971 0.658 1.00 54.91 115 LYS A CA 1
ATOM 972 C C . LYS A 1 115 ? 15.270 19.049 1.021 1.00 54.91 115 LYS A C 1
ATOM 974 O O . LYS A 1 115 ? 14.902 20.218 1.115 1.00 54.91 115 LYS A O 1
ATOM 979 N N . GLN A 1 116 ? 16.526 18.660 1.247 1.00 47.94 116 GLN A N 1
ATOM 980 C CA . GLN A 1 116 ? 17.619 19.625 1.280 1.00 47.94 116 GLN A CA 1
ATOM 981 C C . GLN A 1 116 ? 17.596 20.371 -0.053 1.00 47.94 116 GLN A C 1
ATOM 983 O O . GLN A 1 116 ? 17.551 19.746 -1.117 1.00 47.94 116 GLN A O 1
ATOM 988 N N . ASP A 1 117 ? 17.545 21.698 0.022 1.00 54.38 117 ASP A N 1
ATOM 989 C CA . ASP A 1 117 ? 17.591 22.589 -1.129 1.00 54.38 117 ASP A CA 1
ATOM 990 C C . ASP A 1 117 ? 18.887 22.286 -1.894 1.00 54.38 117 ASP A C 1
ATOM 992 O O . ASP A 1 117 ? 19.983 22.669 -1.480 1.00 54.38 117 ASP A O 1
ATOM 996 N N . ARG A 1 118 ? 18.794 21.494 -2.971 1.00 53.75 118 ARG A N 1
ATOM 997 C CA . ARG A 1 118 ? 19.899 21.345 -3.919 1.00 53.75 118 ARG A CA 1
ATOM 998 C C . ARG A 1 118 ? 19.948 22.671 -4.653 1.00 53.75 118 ARG A C 1
ATOM 1000 O O . ARG A 1 118 ? 19.249 22.838 -5.652 1.00 53.75 118 ARG A O 1
ATOM 1007 N N . GLY A 1 119 ? 20.703 23.600 -4.065 1.00 48.31 119 GLY A N 1
ATOM 1008 C CA . GLY A 1 119 ? 20.806 24.985 -4.482 1.00 48.31 119 GLY A CA 1
ATOM 1009 C C . GLY A 1 119 ? 20.800 25.095 -5.997 1.00 48.31 119 GLY A C 1
ATOM 1010 O O . GLY A 1 119 ? 21.659 24.542 -6.683 1.00 48.31 119 GLY A O 1
ATOM 1011 N N . LYS A 1 120 ? 19.794 25.792 -6.524 1.00 50.56 120 LYS A N 1
ATOM 1012 C CA . LYS A 1 120 ? 19.804 26.249 -7.910 1.00 50.56 120 LYS A CA 1
ATOM 1013 C C . LYS A 1 120 ? 20.905 27.296 -8.036 1.00 50.56 120 LYS A C 1
ATOM 1015 O O . LYS A 1 120 ? 20.656 28.481 -7.824 1.00 50.56 120 LYS A O 1
ATOM 1020 N N . THR A 1 121 ? 22.115 26.871 -8.378 1.00 46.66 121 THR A N 1
ATOM 1021 C CA . THR A 1 121 ? 23.091 27.784 -8.970 1.00 46.66 121 THR A CA 1
ATOM 1022 C C . THR A 1 121 ? 22.549 28.165 -10.347 1.00 46.66 121 THR A C 1
ATOM 1024 O O . THR A 1 121 ? 22.372 27.299 -11.204 1.00 46.66 121 THR A O 1
ATOM 1027 N N . ARG A 1 122 ? 22.156 29.436 -10.486 1.00 54.59 122 ARG A N 1
ATOM 1028 C CA . ARG A 1 122 ? 21.837 30.073 -11.769 1.00 54.59 122 ARG A CA 1
ATOM 1029 C C . ARG A 1 122 ? 23.093 30.233 -12.610 1.00 54.59 122 ARG A C 1
ATOM 1031 O O . ARG A 1 122 ? 24.157 30.471 -11.998 1.00 54.59 122 ARG A O 1
#

pLDDT: mean 87.75, std 14.29, range [42.31, 98.31]

Sequence (122 aa):
MKETLTETQEKLLRENFLRENGYFLYQGCHFKPVRQFTEKDGDFFQKTRRLRRDDELGMMEADYDGKQKHPYSYEGFYAASTDKEADIFFCLETMKEYTPCTHELQEYVMEPEKKQDRGKTR

Foldseek 3Di:
DDDDDDPVVVVVVVVVVLVVVQWFDDQRWTKHFDAADDCVCPDPVSQVLQWADDLVQQAWDPPPPHNHPGHHALVRVLVRHPDNRGQWMAIPVVRFIWGDDHTGTTTGHSDRDPPDCPDPPD

Radius of gyration: 17.8 Å; chains: 1; bounding box: 36×62×46 Å